Protein AF-A0A657AL35-F1 (afdb_monomer_lite)

pLDDT: mean 92.38, std 7.76, range [52.09, 97.75]

Foldseek 3Di:
DDDDDDDDDDDAVGKDWDWDADPVGDIWIKIKGFNDDDPNDTDIDIDTDPPDDDDDPVPPD

Secondary structure (DSSP, 8-state):
-PPP-------TT-EEEEEEE-TTS-EEEEEEEEEEEETTEEEEEEE--TT-----GGG--

Structure (mmCIF, N/CA/C/O backbone):
data_AF-A0A657AL35-F1
#
_entry.id   AF-A0A657AL35-F1
#
loop_
_atom_site.group_PDB
_atom_site.id
_atom_site.type_symbol
_atom_site.label_atom_id
_atom_site.label_alt_id
_atom_site.label_comp_id
_atom_site.label_asym_id
_atom_site.label_entity_id
_atom_site.label_seq_id
_atom_site.pdbx_PDB_ins_code
_atom_site.Cartn_x
_atom_site.Cartn_y
_atom_site.Cartn_z
_atom_site.occupancy
_atom_site.B_iso_or_equiv
_atom_site.auth_seq_id
_atom_site.auth_comp_id
_atom_site.auth_asym_id
_atom_site.auth_atom_id
_atom_site.pdbx_PDB_model_num
ATOM 1 N N . MET A 1 1 ? 21.701 8.168 -4.519 1.00 52.09 1 MET A N 1
ATOM 2 C CA . MET A 1 1 ? 20.492 8.795 -3.944 1.00 52.09 1 MET A CA 1
ATOM 3 C C . MET A 1 1 ? 20.485 8.499 -2.455 1.00 52.09 1 MET A C 1
ATOM 5 O O . MET A 1 1 ? 20.818 7.382 -2.085 1.00 52.09 1 MET A O 1
ATOM 9 N N . LYS A 1 2 ? 20.238 9.492 -1.597 1.00 64.62 2 LYS A N 1
ATOM 10 C CA . LYS A 1 2 ? 20.158 9.266 -0.147 1.00 64.62 2 LYS A CA 1
ATOM 11 C C . LYS A 1 2 ? 18.759 8.729 0.142 1.00 64.62 2 LYS A C 1
ATOM 13 O O . LYS A 1 2 ? 17.796 9.344 -0.307 1.00 64.62 2 LYS A O 1
ATOM 18 N N . ASN A 1 3 ? 18.647 7.602 0.838 1.00 80.56 3 ASN A N 1
ATOM 19 C CA . ASN A 1 3 ? 17.340 7.056 1.194 1.00 80.56 3 ASN A CA 1
ATOM 20 C C . ASN A 1 3 ? 16.592 8.085 2.054 1.00 80.56 3 ASN A C 1
ATOM 22 O O . ASN A 1 3 ? 17.126 8.565 3.057 1.00 80.56 3 ASN A O 1
ATOM 26 N N . GLY A 1 4 ? 15.394 8.468 1.61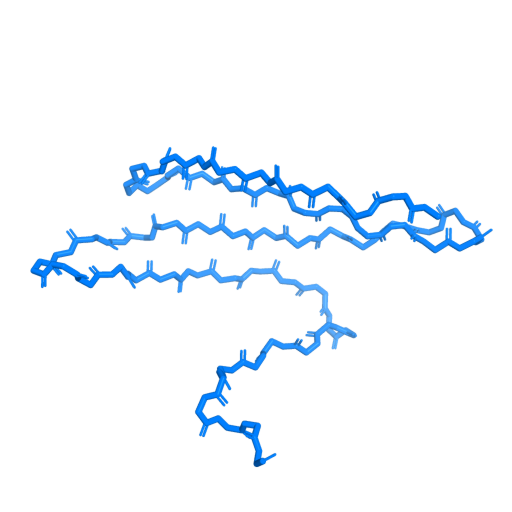6 1.00 82.81 4 GLY A N 1
ATOM 27 C CA . GLY A 1 4 ? 14.482 9.308 2.383 1.00 82.81 4 GLY A CA 1
ATOM 28 C C . GLY A 1 4 ? 13.603 8.441 3.278 1.00 82.81 4 GLY A C 1
ATOM 29 O O . GLY A 1 4 ? 13.236 7.334 2.896 1.00 82.81 4 GLY A O 1
ATOM 30 N N . PHE A 1 5 ? 13.261 8.942 4.461 1.00 90.94 5 PHE A N 1
ATOM 31 C CA . PHE A 1 5 ? 12.275 8.322 5.341 1.00 90.94 5 PHE A CA 1
ATOM 32 C C . PHE A 1 5 ? 11.143 9.317 5.569 1.00 90.94 5 PHE A C 1
ATOM 34 O O . PHE A 1 5 ? 11.387 10.444 6.003 1.00 90.94 5 PHE A O 1
ATOM 41 N N . LEU A 1 6 ? 9.917 8.906 5.258 1.00 90.88 6 LEU A N 1
ATOM 42 C CA . LEU A 1 6 ? 8.719 9.712 5.442 1.00 90.88 6 LEU A CA 1
ATOM 43 C C . LEU A 1 6 ? 7.791 8.989 6.418 1.00 90.88 6 LEU A C 1
ATOM 45 O O . LEU A 1 6 ? 7.398 7.854 6.167 1.00 90.88 6 LEU A O 1
ATOM 49 N N . ASN A 1 7 ? 7.439 9.657 7.515 1.00 94.69 7 ASN A N 1
ATOM 50 C CA . ASN A 1 7 ? 6.475 9.165 8.494 1.00 94.69 7 ASN A CA 1
ATOM 51 C C . ASN A 1 7 ? 5.249 10.079 8.499 1.00 94.69 7 ASN A C 1
ATOM 53 O O . ASN A 1 7 ? 5.385 11.299 8.597 1.00 94.69 7 ASN A O 1
ATOM 57 N N . LEU A 1 8 ? 4.065 9.490 8.367 1.00 94.00 8 LEU A N 1
ATOM 58 C CA . LEU A 1 8 ? 2.812 10.209 8.189 1.00 94.00 8 LEU A CA 1
ATOM 59 C C . LEU A 1 8 ? 1.633 9.376 8.708 1.00 94.00 8 LEU A C 1
ATOM 61 O O . LEU A 1 8 ? 1.612 8.156 8.565 1.00 94.00 8 LEU A O 1
ATOM 65 N N . SER A 1 9 ? 0.630 10.046 9.271 1.00 95.00 9 SER A N 1
ATOM 66 C CA . SER A 1 9 ? -0.619 9.415 9.711 1.00 95.00 9 SER A CA 1
ATOM 67 C C . SER A 1 9 ? -1.702 9.607 8.653 1.00 95.00 9 SER A C 1
ATOM 69 O O . SER A 1 9 ? -1.881 10.726 8.170 1.00 95.00 9 SER A O 1
ATOM 71 N N . ARG A 1 10 ? -2.447 8.543 8.319 1.00 96.00 10 ARG A N 1
ATOM 72 C CA . ARG A 1 10 ? -3.619 8.603 7.426 1.00 96.00 10 ARG A CA 1
ATOM 73 C C . ARG A 1 10 ? -4.884 8.113 8.129 1.00 96.00 10 ARG A C 1
ATOM 75 O O . ARG A 1 10 ? -4.844 7.115 8.845 1.00 96.00 10 ARG A O 1
ATOM 82 N N . LYS A 1 11 ? -6.002 8.809 7.917 1.00 95.06 11 LYS A N 1
ATOM 83 C CA . LYS A 1 11 ? -7.356 8.365 8.292 1.00 95.06 11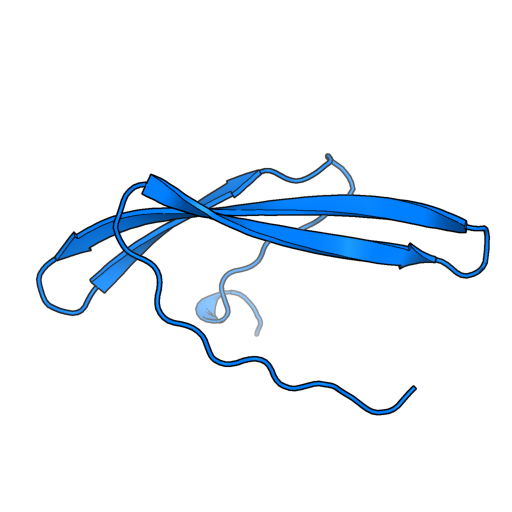 LYS A CA 1
ATOM 84 C C . LYS A 1 11 ? -7.910 7.364 7.269 1.00 95.06 11 LYS A C 1
ATOM 86 O O . LYS A 1 11 ? -7.367 7.201 6.182 1.00 95.06 11 LYS A O 1
ATOM 91 N N . SER A 1 12 ? -9.029 6.716 7.579 1.00 95.94 12 SER A N 1
ATOM 92 C CA . SER A 1 12 ? -9.749 5.928 6.572 1.00 95.94 12 SER A CA 1
ATOM 93 C C . SER A 1 12 ? -10.221 6.821 5.416 1.00 95.94 12 SER A C 1
ATOM 95 O O . SER A 1 12 ? -10.727 7.919 5.644 1.00 95.94 12 SER A O 1
ATOM 97 N N . GLY A 1 13 ? -10.025 6.363 4.181 1.00 95.38 13 GLY A N 1
ATOM 98 C CA . GLY A 1 13 ? -10.286 7.112 2.948 1.00 95.38 13 GLY A CA 1
ATOM 99 C C . GLY A 1 13 ? -9.161 8.062 2.528 1.00 95.38 13 GLY A C 1
ATOM 100 O O . GLY A 1 13 ? -9.212 8.618 1.435 1.00 95.38 13 GLY A O 1
ATOM 101 N N . GLU A 1 14 ? -8.132 8.247 3.355 1.00 96.38 14 GLU A N 1
ATOM 102 C CA . GLU A 1 14 ? -6.993 9.090 3.021 1.00 96.38 14 GLU A CA 1
ATOM 103 C C . GLU A 1 14 ? -5.913 8.314 2.243 1.00 96.38 14 GLU A C 1
ATOM 105 O O . GLU A 1 14 ? -5.509 7.209 2.610 1.00 96.38 14 GLU A O 1
ATOM 110 N N . GLU A 1 15 ? -5.420 8.924 1.163 1.00 96.69 15 GLU A N 1
ATOM 111 C CA . GLU A 1 15 ? -4.581 8.257 0.158 1.00 96.69 15 GLU A CA 1
ATOM 112 C C . GLU A 1 15 ? -3.114 8.692 0.219 1.00 96.69 15 GLU A C 1
ATOM 114 O O . GLU A 1 15 ? -2.800 9.796 0.675 1.00 96.69 15 GLU A O 1
ATOM 119 N N . VAL A 1 16 ? -2.223 7.829 -0.266 1.00 97.19 16 VAL A N 1
ATOM 120 C CA . VAL A 1 16 ? -0.803 8.093 -0.514 1.00 97.19 16 VAL A CA 1
ATOM 121 C C . VAL A 1 16 ? -0.476 7.619 -1.927 1.00 97.19 16 VAL A C 1
ATOM 123 O O . VAL A 1 16 ? -0.832 6.507 -2.313 1.00 97.19 16 VAL A O 1
ATOM 126 N N . PHE A 1 17 ? 0.219 8.460 -2.686 1.00 96.25 17 PHE A N 1
ATOM 127 C CA . PHE A 1 17 ? 0.703 8.131 -4.022 1.00 96.25 17 PHE A CA 1
ATOM 128 C C . PHE A 1 17 ? 2.220 7.991 -3.980 1.00 96.25 17 PHE A C 1
ATOM 130 O O . PHE A 1 17 ? 2.913 8.887 -3.495 1.00 96.25 17 PHE A O 1
ATOM 137 N N . LEU A 1 18 ? 2.721 6.861 -4.467 1.00 94.31 18 LEU A N 1
ATOM 138 C CA . LEU A 1 18 ? 4.140 6.614 -4.660 1.00 94.31 18 LEU A CA 1
ATOM 139 C C . LEU A 1 18 ? 4.435 6.679 -6.154 1.00 94.31 18 LEU A C 1
ATOM 141 O O . LEU A 1 18 ? 3.723 6.072 -6.953 1.00 94.31 18 LEU A O 1
ATOM 145 N N . PHE A 1 19 ? 5.495 7.395 -6.505 1.00 92.50 19 PHE A N 1
ATOM 146 C CA . PHE A 1 19 ? 5.970 7.524 -7.873 1.00 92.50 19 PHE A CA 1
ATOM 147 C C . PHE A 1 19 ? 7.375 6.946 -7.946 1.00 92.50 19 PHE A C 1
ATOM 149 O O . PHE A 1 19 ? 8.279 7.391 -7.235 1.00 92.50 19 PHE A O 1
ATOM 156 N N . VAL A 1 20 ? 7.538 5.920 -8.774 1.00 90.06 20 VAL A N 1
ATOM 157 C CA . VAL A 1 20 ? 8.824 5.274 -9.021 1.00 90.06 20 VAL A CA 1
ATOM 158 C C . VAL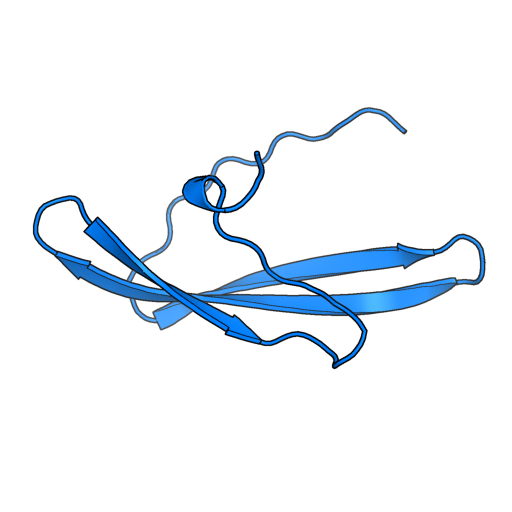 A 1 20 ? 9.239 5.623 -10.440 1.00 90.06 20 VAL A C 1
ATOM 160 O O . VAL A 1 20 ? 8.669 5.106 -11.398 1.00 90.06 20 VAL A O 1
ATOM 163 N N . GLY A 1 21 ? 10.196 6.542 -10.553 1.00 89.06 21 GLY A N 1
ATOM 164 C CA . GLY A 1 21 ? 10.822 6.900 -11.820 1.00 89.06 21 GLY A CA 1
ATOM 165 C C . GLY A 1 21 ? 11.997 5.977 -12.140 1.00 89.06 21 GLY A C 1
ATOM 166 O O . GLY A 1 21 ? 12.773 5.641 -11.241 1.00 89.06 21 GLY A O 1
ATOM 167 N N . ASP A 1 22 ? 12.148 5.592 -13.403 1.00 85.81 22 ASP A N 1
ATOM 168 C CA . ASP A 1 22 ? 13.359 4.937 -13.901 1.00 85.81 22 ASP A CA 1
ATOM 169 C C . ASP A 1 22 ? 14.357 5.951 -14.498 1.00 85.81 22 ASP A C 1
ATOM 171 O O . ASP A 1 22 ? 14.124 7.162 -14.532 1.00 85.81 22 ASP A O 1
ATOM 175 N N . THR A 1 23 ? 15.519 5.471 -14.948 1.00 88.75 23 THR A N 1
ATOM 176 C CA . THR A 1 23 ? 16.549 6.321 -15.572 1.00 88.75 23 THR A CA 1
ATOM 177 C C . THR A 1 23 ? 16.174 6.817 -16.969 1.00 88.75 23 THR A C 1
ATOM 179 O O . THR A 1 23 ? 16.865 7.681 -17.506 1.00 88.75 23 THR A O 1
ATOM 182 N N . GLU A 1 24 ? 15.117 6.269 -17.562 1.00 88.75 24 GLU A N 1
ATOM 183 C CA . GLU A 1 24 ? 14.615 6.610 -18.895 1.00 88.75 24 GLU A CA 1
ATOM 184 C C . GLU A 1 24 ? 13.497 7.664 -18.832 1.00 88.75 24 GLU A C 1
ATOM 186 O O . GLU A 1 24 ? 13.076 8.186 -19.863 1.00 88.75 24 GLU A O 1
ATOM 191 N N . GLY A 1 25 ? 13.066 8.037 -17.623 1.00 85.00 25 GLY A N 1
ATOM 192 C CA . GLY A 1 25 ? 12.020 9.026 -17.386 1.00 85.00 25 GLY A CA 1
ATOM 193 C C . GLY A 1 25 ? 10.608 8.444 -17.401 1.00 85.00 25 GLY A C 1
ATOM 194 O O . GLY A 1 25 ? 9.651 9.219 -17.382 1.00 85.00 25 GLY A O 1
ATOM 195 N N . ASN A 1 26 ? 10.453 7.116 -17.414 1.00 87.06 26 ASN A N 1
ATOM 196 C CA . ASN A 1 26 ? 9.149 6.501 -17.200 1.00 87.06 26 ASN A CA 1
ATOM 197 C C . ASN A 1 26 ? 8.799 6.550 -15.714 1.00 87.06 26 ASN A C 1
ATOM 199 O O . ASN A 1 26 ? 9.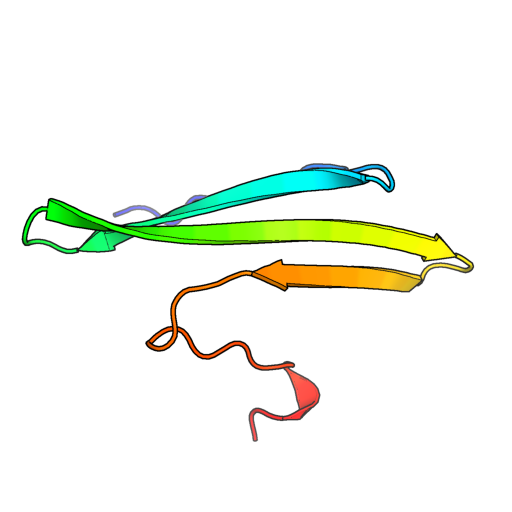661 6.390 -14.849 1.00 87.06 26 ASN A O 1
ATOM 203 N N . GLU A 1 27 ? 7.514 6.726 -15.420 1.00 90.50 27 GLU A N 1
ATOM 204 C CA . GLU A 1 27 ? 7.007 6.837 -14.058 1.00 90.50 27 GLU A CA 1
ATOM 205 C C . GLU A 1 27 ? 5.955 5.760 -13.796 1.00 90.50 27 GLU A C 1
ATOM 207 O O . GLU A 1 27 ? 4.964 5.632 -14.515 1.00 90.50 27 GLU A O 1
ATOM 212 N N . THR A 1 28 ? 6.170 4.974 -12.745 1.00 93.44 28 THR A N 1
ATOM 213 C CA . THR A 1 28 ? 5.190 4.020 -12.231 1.00 93.44 28 THR A CA 1
ATOM 214 C C . THR A 1 28 ? 4.500 4.628 -11.020 1.00 93.44 28 THR A C 1
ATOM 216 O O . THR A 1 28 ? 5.139 4.900 -10.003 1.00 93.44 28 THR A O 1
ATOM 219 N N . GLN A 1 29 ? 3.185 4.816 -11.118 1.00 95.25 29 GLN A N 1
ATOM 220 C CA . GLN A 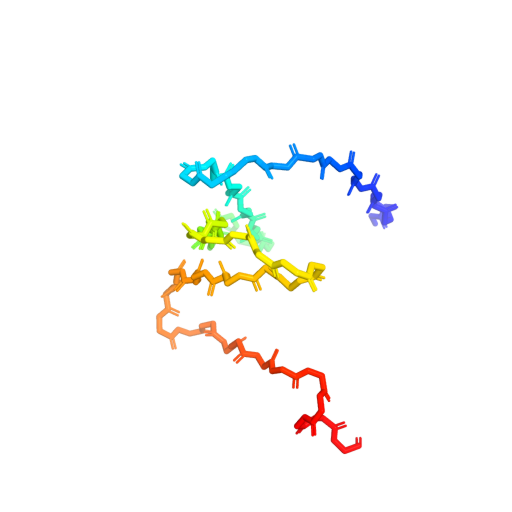1 29 ? 2.360 5.303 -10.018 1.00 95.25 29 GLN A CA 1
ATOM 221 C C . GLN A 1 29 ? 1.752 4.131 -9.240 1.00 95.25 29 GLN A C 1
ATOM 223 O O . GLN A 1 29 ? 1.106 3.259 -9.818 1.00 95.25 29 GLN A O 1
ATOM 228 N N . ILE A 1 30 ? 1.881 4.157 -7.916 1.00 97.12 30 ILE A N 1
ATOM 229 C CA . ILE A 1 30 ? 1.244 3.215 -6.992 1.00 97.12 30 ILE A CA 1
ATOM 230 C C . ILE A 1 30 ? 0.361 4.018 -6.037 1.00 97.12 30 ILE A C 1
ATOM 232 O O . ILE A 1 30 ? 0.819 4.973 -5.410 1.00 97.12 30 ILE A O 1
ATOM 236 N N . ARG A 1 31 ? -0.910 3.635 -5.911 1.00 97.69 31 ARG A N 1
ATOM 237 C CA . ARG A 1 31 ? -1.860 4.244 -4.970 1.00 97.69 31 ARG A CA 1
ATOM 238 C C . ARG A 1 31 ? -2.063 3.321 -3.776 1.00 97.69 31 ARG A C 1
ATOM 240 O O . ARG A 1 31 ? -2.411 2.155 -3.948 1.00 97.69 31 ARG A O 1
ATOM 247 N N . LEU A 1 32 ? -1.894 3.869 -2.579 1.00 97.38 32 LEU A N 1
ATOM 248 C CA . LEU A 1 32 ? -2.168 3.231 -1.296 1.00 9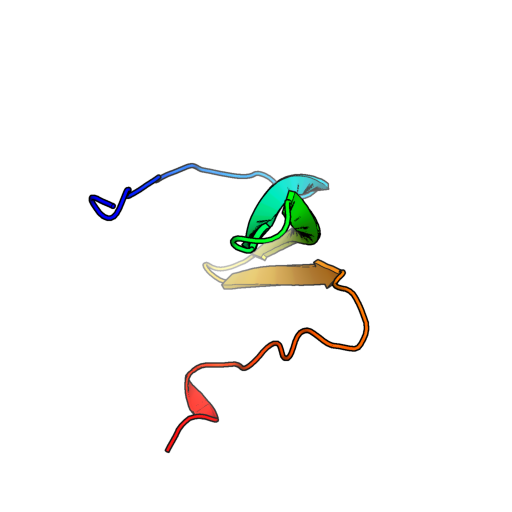7.38 32 LEU A CA 1
ATOM 249 C C . LEU A 1 32 ? -3.283 3.997 -0.584 1.00 97.38 32 LEU A C 1
ATOM 251 O O . LEU A 1 32 ? -3.236 5.222 -0.486 1.00 97.38 32 LEU A O 1
ATOM 255 N N . VAL A 1 33 ? -4.264 3.285 -0.039 1.00 97.75 33 VAL A N 1
ATOM 256 C CA . VAL A 1 33 ? -5.316 3.875 0.796 1.00 97.75 33 VAL A CA 1
ATOM 257 C C . VAL A 1 33 ? -5.545 3.040 2.051 1.00 97.75 33 VAL A C 1
ATOM 259 O O . VAL A 1 33 ? -5.580 1.808 1.998 1.00 97.75 33 VAL A O 1
ATOM 262 N N . VAL A 1 34 ? -5.730 3.716 3.186 1.00 97.50 34 VAL A N 1
ATOM 263 C CA . VAL A 1 34 ? -6.283 3.086 4.389 1.00 97.50 34 VAL A CA 1
ATOM 264 C C . VAL A 1 34 ? -7.791 3.032 4.200 1.00 97.50 34 VAL A C 1
ATOM 266 O O . VAL A 1 34 ? -8.458 4.060 4.192 1.00 97.50 34 VAL A O 1
ATOM 269 N N . THR A 1 35 ? -8.344 1.844 4.002 1.00 97.12 35 THR A N 1
ATOM 270 C CA . THR A 1 35 ? -9.793 1.675 3.795 1.00 97.12 35 THR A CA 1
ATOM 271 C C . THR A 1 35 ? -10.548 1.638 5.117 1.00 97.12 35 THR A C 1
ATOM 273 O O . THR A 1 35 ? -11.586 2.274 5.247 1.00 97.12 35 THR A O 1
ATOM 276 N N . GLU A 1 36 ? -9.986 0.969 6.123 1.00 96.00 36 GLU A N 1
ATOM 277 C CA . GLU A 1 36 ? -10.562 0.810 7.460 1.00 96.00 36 GLU A CA 1
ATOM 278 C C . GLU A 1 36 ? -9.427 0.754 8.489 1.00 96.00 36 GLU A C 1
ATOM 280 O O . GLU A 1 36 ? -8.310 0.344 8.161 1.00 96.00 36 GLU A O 1
ATOM 285 N N . ALA A 1 37 ? -9.696 1.162 9.726 1.00 95.06 37 ALA A N 1
ATOM 286 C CA . ALA A 1 37 ? -8.779 0.975 10.845 1.00 95.06 37 ALA A CA 1
ATOM 287 C C . ALA A 1 37 ? -9.579 0.646 12.108 1.00 95.06 37 ALA A C 1
ATOM 289 O O . ALA A 1 37 ? -10.390 1.456 12.556 1.00 95.06 37 ALA A O 1
ATOM 290 N N . GLU A 1 38 ? -9.355 -0.537 12.674 1.00 95.56 38 GLU A N 1
ATOM 291 C CA . GLU A 1 38 ? -10.078 -1.030 13.844 1.00 95.56 38 GLU A CA 1
ATOM 292 C C . GLU A 1 38 ? -9.151 -1.885 14.718 1.00 95.56 38 GLU A C 1
ATOM 294 O O . GLU A 1 38 ? -8.345 -2.659 14.209 1.00 95.56 38 GLU A O 1
ATOM 299 N N . ASN A 1 39 ? -9.250 -1.747 16.044 1.00 94.31 39 ASN A N 1
ATOM 300 C CA . ASN A 1 39 ? -8.552 -2.598 17.021 1.00 94.31 39 ASN A CA 1
ATOM 301 C C . ASN A 1 39 ? -7.029 -2.730 16.799 1.00 94.31 39 ASN A C 1
ATOM 303 O O . ASN A 1 39 ? -6.448 -3.792 17.003 1.00 94.31 39 ASN A O 1
ATOM 307 N N . GLY A 1 40 ? -6.371 -1.643 16.383 1.00 93.44 40 GLY A N 1
ATOM 308 C CA . GLY A 1 40 ? -4.926 -1.627 16.121 1.00 93.44 40 GLY A CA 1
ATOM 309 C C . GLY A 1 40 ? -4.515 -2.237 14.776 1.00 93.44 40 GLY A C 1
ATOM 310 O O . GLY A 1 40 ? -3.325 -2.280 14.476 1.00 93.44 40 GLY A O 1
ATOM 311 N N . GLN A 1 41 ? -5.474 -2.660 13.950 1.00 96.00 41 GLN A N 1
ATOM 312 C CA . GLN A 1 41 ? -5.249 -3.166 12.603 1.00 96.00 41 GLN A CA 1
ATOM 313 C C . GLN A 1 41 ? -5.774 -2.173 11.561 1.00 96.00 41 GLN A C 1
ATOM 315 O O . GLN A 1 41 ? -6.862 -1.617 11.701 1.00 96.00 41 GLN A O 1
ATOM 320 N N . ALA A 1 42 ? -5.008 -1.964 10.491 1.00 96.19 42 ALA A N 1
ATOM 321 C CA . ALA A 1 42 ? -5.430 -1.177 9.337 1.00 96.19 42 ALA A CA 1
ATOM 322 C C . ALA A 1 42 ? -5.672 -2.092 8.132 1.00 96.19 42 ALA A C 1
ATOM 324 O O . ALA A 1 42 ? -4.847 -2.951 7.817 1.00 96.19 42 ALA A O 1
ATOM 325 N N . ARG A 1 43 ? -6.784 -1.881 7.426 1.00 97.12 43 ARG A N 1
ATOM 326 C CA . ARG A 1 43 ? -7.054 -2.493 6.125 1.00 97.12 43 ARG A CA 1
ATOM 327 C C . ARG A 1 43 ? -6.498 -1.583 5.037 1.00 97.12 43 ARG A C 1
ATOM 329 O O . ARG A 1 43 ? -7.002 -0.479 4.816 1.00 97.12 43 ARG A O 1
ATOM 336 N N . LEU A 1 44 ? -5.477 -2.060 4.338 1.00 97.06 44 LEU A N 1
ATOM 337 C CA . LEU A 1 44 ? -4.834 -1.341 3.242 1.00 97.06 44 LEU A CA 1
ATOM 338 C C . LEU A 1 44 ? -5.352 -1.858 1.899 1.00 97.06 44 LEU A C 1
ATOM 340 O O . LEU A 1 44 ? -5.512 -3.064 1.720 1.00 97.06 44 LEU A O 1
ATOM 344 N N . ALA A 1 45 ? -5.583 -0.953 0.953 1.00 97.56 45 ALA A N 1
ATOM 345 C CA . ALA A 1 45 ? -5.791 -1.306 -0.445 1.00 97.56 45 ALA A CA 1
ATOM 346 C C . ALA A 1 45 ? -4.705 -0.657 -1.301 1.00 97.56 45 ALA A C 1
ATOM 348 O O . ALA A 1 45 ? -4.377 0.520 -1.126 1.00 97.56 45 ALA A O 1
ATOM 349 N N . PHE A 1 46 ? -4.172 -1.441 -2.233 1.00 97.62 46 PHE A N 1
ATOM 350 C CA . PHE A 1 46 ? -3.170 -1.008 -3.190 1.00 97.62 46 PHE A CA 1
ATOM 351 C C . PHE A 1 46 ? -3.743 -1.096 -4.598 1.00 97.62 46 PHE A C 1
ATOM 353 O O . PHE A 1 46 ? -4.420 -2.061 -4.951 1.00 97.62 46 PHE A O 1
ATOM 360 N N . GLN A 1 47 ? -3.439 -0.096 -5.409 1.00 97.56 47 GLN A N 1
ATOM 361 C CA . GLN A 1 47 ? -3.691 -0.105 -6.839 1.00 97.56 47 GLN A CA 1
ATOM 362 C C . GLN A 1 47 ? -2.372 0.211 -7.534 1.00 97.56 47 GLN A C 1
ATOM 364 O O . GLN A 1 47 ? -1.790 1.275 -7.317 1.00 97.56 47 GLN A O 1
ATOM 369 N N . ALA A 1 48 ? -1.909 -0.725 -8.354 1.00 96.19 48 ALA A N 1
ATOM 370 C CA . ALA A 1 48 ? -0.655 -0.620 -9.078 1.00 96.19 48 ALA A CA 1
ATOM 371 C C . ALA A 1 48 ? -0.804 -1.195 -10.500 1.00 96.19 48 ALA A C 1
ATOM 373 O O . ALA A 1 48 ? -1.723 -1.984 -10.747 1.00 96.19 48 ALA A O 1
ATOM 374 N N . PRO A 1 49 ? 0.064 -0.796 -11.443 1.00 94.88 49 PRO A N 1
ATOM 375 C CA . PRO A 1 49 ? 0.166 -1.418 -12.759 1.00 94.88 49 PRO A CA 1
ATOM 376 C C . PRO A 1 49 ? 0.524 -2.909 -12.688 1.00 94.88 49 PRO A C 1
ATOM 378 O O . PRO A 1 49 ? 1.094 -3.379 -11.709 1.00 94.88 49 PRO A O 1
ATOM 381 N N . ALA A 1 50 ? 0.229 -3.650 -13.759 1.00 93.81 50 ALA A N 1
ATOM 382 C CA . ALA A 1 50 ? 0.390 -5.108 -13.808 1.00 93.81 50 ALA A CA 1
ATOM 383 C C . ALA A 1 50 ? 1.841 -5.604 -13.660 1.00 93.81 50 ALA A C 1
ATOM 385 O O . ALA A 1 50 ? 2.057 -6.775 -13.377 1.00 93.81 50 ALA A O 1
ATOM 386 N N . ASN A 1 51 ? 2.827 -4.734 -13.878 1.00 89.62 51 ASN A N 1
ATOM 387 C CA . ASN A 1 51 ? 4.252 -5.028 -13.725 1.00 89.62 51 ASN A CA 1
ATOM 388 C C . ASN A 1 51 ? 4.787 -4.749 -12.309 1.00 89.62 51 ASN A C 1
ATOM 390 O O . ASN A 1 51 ? 5.997 -4.811 -12.105 1.00 89.62 51 ASN A O 1
ATOM 394 N N . VAL A 1 52 ? 3.922 -4.385 -11.356 1.00 93.81 52 VAL A N 1
ATOM 395 C CA . VAL A 1 52 ? 4.290 -4.157 -9.956 1.00 93.81 52 VAL A CA 1
ATOM 396 C C . VAL A 1 52 ? 3.746 -5.291 -9.104 1.00 93.81 52 VAL A C 1
ATOM 398 O O . VAL A 1 52 ? 2.534 -5.411 -8.921 1.00 93.81 52 VAL A O 1
ATOM 401 N N . ASP A 1 53 ? 4.650 -6.069 -8.518 1.00 94.12 53 ASP A N 1
ATOM 402 C CA . ASP A 1 53 ? 4.277 -7.083 -7.541 1.00 94.12 53 ASP A CA 1
ATOM 403 C C . ASP A 1 53 ? 4.189 -6.479 -6.134 1.00 94.12 53 ASP A C 1
ATOM 405 O O . ASP A 1 53 ? 5.083 -5.761 -5.680 1.00 94.12 53 ASP A O 1
ATOM 409 N N . ILE A 1 54 ? 3.106 -6.792 -5.424 1.00 94.31 54 ILE A N 1
ATOM 410 C CA . ILE A 1 54 ? 2.877 -6.363 -4.042 1.00 94.31 54 ILE A CA 1
ATOM 411 C C . ILE A 1 54 ? 2.873 -7.607 -3.165 1.00 94.31 54 ILE A C 1
ATOM 413 O O . ILE A 1 54 ? 1.965 -8.435 -3.244 1.00 94.31 54 ILE A O 1
ATOM 417 N N . TRP A 1 55 ? 3.881 -7.715 -2.309 1.00 95.81 55 TRP A N 1
ATOM 418 C CA . TRP A 1 55 ? 4.058 -8.845 -1.407 1.00 95.81 55 TRP A CA 1
ATOM 419 C C . TRP A 1 55 ? 3.775 -8.434 0.030 1.00 95.81 55 TRP A C 1
ATOM 421 O O . TRP A 1 55 ? 4.042 -7.302 0.439 1.00 95.81 55 TRP A O 1
ATOM 431 N N . ARG A 1 56 ? 3.240 -9.377 0.801 1.00 95.81 56 ARG A N 1
ATOM 432 C CA . ARG A 1 56 ? 3.229 -9.275 2.259 1.00 95.81 56 ARG A CA 1
ATOM 433 C C . ARG A 1 56 ? 4.530 -9.873 2.781 1.00 95.81 56 ARG A C 1
ATOM 435 O O . ARG A 1 56 ? 5.012 -10.846 2.205 1.00 95.81 56 ARG A O 1
ATOM 442 N N . GLU A 1 57 ? 5.088 -9.283 3.831 1.00 95.56 57 GLU A N 1
ATOM 443 C CA . GLU A 1 57 ? 6.394 -9.679 4.371 1.00 95.56 57 GLU A CA 1
ATOM 444 C C . GLU A 1 57 ? 6.424 -11.159 4.764 1.00 95.56 57 GLU A C 1
ATOM 446 O O . GLU A 1 57 ? 7.382 -11.848 4.447 1.00 95.56 57 GLU A O 1
ATOM 451 N N . GLU A 1 58 ? 5.342 -11.686 5.342 1.00 96.00 58 GLU A N 1
ATOM 452 C CA . GLU A 1 58 ? 5.240 -13.088 5.761 1.00 96.00 58 GLU A CA 1
ATOM 453 C C . GLU A 1 58 ? 5.279 -14.117 4.614 1.00 96.00 58 GLU A C 1
ATOM 455 O O . GLU A 1 58 ? 5.190 -15.315 4.869 1.00 96.00 58 GLU A O 1
ATOM 460 N N . LEU A 1 59 ? 5.347 -13.660 3.361 1.00 95.50 59 LEU A N 1
ATOM 461 C CA . LEU A 1 59 ? 5.477 -14.493 2.162 1.00 95.50 59 LEU A CA 1
ATOM 462 C C . LEU A 1 59 ? 6.879 -14.420 1.536 1.00 95.50 59 LEU A C 1
ATOM 464 O O . LEU A 1 59 ? 7.107 -15.047 0.503 1.00 95.50 59 LEU A O 1
ATOM 468 N N . LEU A 1 60 ? 7.779 -13.619 2.108 1.00 91.50 60 LEU A N 1
ATOM 469 C CA . LEU A 1 60 ? 9.169 -13.503 1.690 1.00 91.50 60 LEU A CA 1
ATOM 470 C C . LEU A 1 60 ? 9.993 -14.406 2.622 1.00 91.50 60 LEU A C 1
ATOM 472 O O . LEU A 1 60 ? 10.196 -14.051 3.780 1.00 91.50 60 LEU A O 1
ATOM 476 N N . ASP A 1 61 ? 10.371 -15.592 2.137 1.00 75.25 61 ASP A N 1
ATOM 477 C CA . ASP A 1 61 ? 11.175 -16.583 2.881 1.00 75.25 61 ASP A CA 1
ATOM 478 C C . ASP A 1 61 ? 12.511 -16.021 3.412 1.00 75.25 61 ASP A C 1
ATOM 480 O O . ASP A 1 61 ? 13.187 -15.259 2.674 1.00 75.25 61 ASP A O 1
#

Sequence (61 aa):
MKNGFLNLSRKSGEEVFLFVGDTEGNETQIRLVVTEAENGQARLAFQAPANVDIWREELLD

Radius of gyration: 13.91 Å; chains: 1; bounding box: 31×27×36 Å